Protein AF-0000000080482478 (afdb_homodimer)

Nearest PDB structures (foldseek):
  4jcv-assembly1_F  TM=6.005E-01  e=2.066E-01  Deinococcus radiodurans R1 = ATCC 13939 = DSM 20539
  4jcv-assembly1_E  TM=4.259E-01  e=1.835E-01  Deinococcus radiodurans R1 = ATCC 13939 = DSM 20539
  1u5k-assembly1_A  TM=3.974E-01  e=2.192E-01  Deinococcus radiodurans R1 = ATCC 13939 = DSM 20539
  8bpr-assembly1_G  TM=5.890E-01  e=3.738E-01  Thermus thermophilus HB8
  3m4q-assembly1_B  TM=5.381E-01  e=2.349E+00  Entamoeba histolytica

Radius of gyration: 17.3 Å; Cα contacts (8 Å, |Δi|>4): 388; chains: 2; bounding box: 39×69×37 Å

InterPro domains:
  IPR058273 Domain of unknown function DUF7967 [PF25921] (5-92)

Secondary structure (DSSP, 8-state):
------EEEEEEEEEEE-TTSEEEEEEE-TTSSEEEEEEEEHHHHHHTT---BSEEEEEGGGPEE---HHHHHHHHHHHHHHHHH--TT-B-/------EEEEEEEEEEE-TTSEEEEEEE-TTSSEEEEEEEEHHHHHHTT---BSEEEEEGGGPEE---HHHHHHHHHHHHHHHHH--TT-B-

Organism: Haloferax mediterranei (strain ATCC 33500 / DSM 1411 / JCM 8866 / NBRC 14739 / NCIMB 2177 / R-4) (NCBI:txid523841)

Solvent-accessible surface area (backbone atoms only — not comparable to full-atom values): 9684 Å² total; per-residue (Å²): 123,83,76,70,76,55,64,38,70,26,18,46,62,32,36,41,69,52,97,80,53,28,34,39,38,33,28,15,22,58,77,9,49,34,33,45,79,45,77,42,51,47,67,52,32,63,70,65,64,56,73,49,41,37,33,50,77,42,50,51,87,75,45,42,76,46,81,50,67,70,59,16,53,51,34,13,54,41,10,40,49,43,57,73,65,42,56,52,81,38,68,97,124,85,77,70,77,56,66,37,69,27,18,48,61,32,37,42,69,51,97,80,53,29,33,40,36,34,28,15,23,57,77,10,50,33,32,43,80,45,78,40,50,46,66,52,31,63,71,66,61,55,72,49,41,38,33,52,77,40,49,52,88,73,46,41,75,47,80,48,67,69,59,15,52,50,33,13,53,40,10,40,50,42,56,75,65,41,56,49,80,37,68,98

Structure (mmCIF, N/CA/C/O backbone):
data_AF-0000000080482478-model_v1
#
loop_
_entity.id
_entity.type
_entity.pdbx_description
1 polymer 'Uncharacterized protein'
#
loop_
_atom_site.group_PDB
_atom_site.id
_atom_site.type_symbol
_atom_site.label_atom_id
_atom_site.label_alt_id
_atom_site.label_comp_id
_atom_site.label_asym_id
_atom_site.label_entity_id
_atom_site.label_seq_id
_atom_site.pdbx_PDB_ins_code
_atom_site.Cartn_x
_atom_site.Cartn_y
_atom_site.Cartn_z
_atom_site.occupancy
_atom_site.B_iso_or_equiv
_atom_site.auth_seq_id
_atom_site.auth_comp_id
_atom_site.auth_asym_id
_atom_site.auth_atom_id
_atom_site.pdbx_PDB_model_num
ATOM 1 N N . MET A 1 1 ? -11.688 -37.719 -9.547 1 36.81 1 MET A N 1
ATOM 2 C CA . MET A 1 1 ? -10.547 -36.969 -9.047 1 36.81 1 MET A CA 1
ATOM 3 C C . MET A 1 1 ? -11 -35.688 -8.352 1 36.81 1 MET A C 1
ATOM 5 O O . MET A 1 1 ? -11.75 -34.906 -8.93 1 36.81 1 MET A O 1
ATOM 9 N N . SER A 1 2 ? -11.469 -35.688 -7.168 1 42.06 2 SER A N 1
ATOM 10 C CA . SER A 1 2 ? -11.984 -34.531 -6.43 1 42.06 2 SER A CA 1
ATOM 11 C C . SER A 1 2 ? -11.211 -33.25 -6.77 1 42.06 2 SER A C 1
ATOM 13 O O . SER A 1 2 ? -9.984 -33.219 -6.617 1 42.06 2 SER A O 1
ATOM 15 N N . ASP A 1 3 ? -11.375 -32.625 -7.88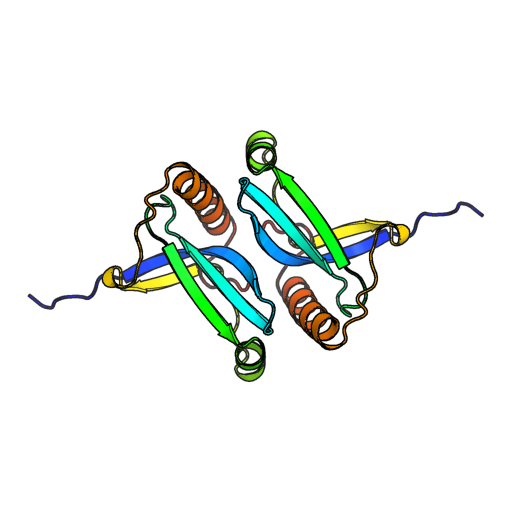7 1 44.75 3 ASP A N 1
ATOM 16 C CA . ASP A 1 3 ? -10.742 -31.438 -8.445 1 44.75 3 ASP A CA 1
ATOM 17 C C . ASP A 1 3 ? -10.383 -30.438 -7.348 1 44.75 3 ASP A C 1
ATOM 19 O O . ASP A 1 3 ? -11.242 -29.688 -6.891 1 44.75 3 ASP A O 1
ATOM 23 N N . THR A 1 4 ? -9.914 -30.828 -6.195 1 52.09 4 THR A N 1
ATOM 24 C CA . THR A 1 4 ? -9.516 -30.062 -5.023 1 52.09 4 THR A CA 1
ATOM 25 C C . THR A 1 4 ? -8.914 -28.719 -5.441 1 52.09 4 THR A C 1
ATOM 27 O O . THR A 1 4 ? -7.922 -28.672 -6.168 1 52.09 4 THR A O 1
ATOM 30 N N . ASP A 1 5 ? -9.695 -27.75 -5.84 1 65.44 5 ASP A N 1
ATOM 31 C CA . ASP A 1 5 ? -9.359 -26.438 -6.375 1 65.44 5 ASP A CA 1
ATOM 32 C C . ASP A 1 5 ? -8.195 -25.797 -5.609 1 65.44 5 ASP A C 1
ATOM 34 O O . ASP A 1 5 ? -8.336 -25.453 -4.438 1 65.44 5 ASP A O 1
ATOM 38 N N . ASP A 1 6 ? -6.945 -26.062 -5.91 1 89.62 6 ASP A N 1
ATOM 39 C CA . ASP A 1 6 ? -5.672 -25.641 -5.336 1 89.62 6 ASP A CA 1
ATOM 40 C C . ASP A 1 6 ? -5.633 -24.125 -5.152 1 89.62 6 ASP A C 1
ATOM 42 O O . ASP A 1 6 ? -5.984 -23.375 -6.066 1 89.62 6 ASP A O 1
ATOM 46 N N . THR A 1 7 ? -5.551 -23.781 -3.887 1 96.06 7 THR A N 1
ATOM 47 C CA . THR A 1 7 ? -5.453 -22.359 -3.59 1 96.06 7 THR A CA 1
ATOM 48 C C . THR A 1 7 ? -3.994 -21.922 -3.453 1 96.06 7 THR A C 1
ATOM 50 O O . THR A 1 7 ? -3.115 -22.766 -3.229 1 96.06 7 THR A O 1
ATOM 53 N N . THR A 1 8 ? -3.762 -20.703 -3.799 1 97.62 8 THR A N 1
ATOM 54 C CA . THR A 1 8 ? -2.443 -20.078 -3.701 1 97.62 8 THR A CA 1
ATOM 55 C C . THR A 1 8 ? -2.477 -18.875 -2.771 1 97.62 8 THR A C 1
ATOM 57 O O . THR A 1 8 ? -3.41 -18.078 -2.82 1 97.62 8 THR A O 1
ATOM 60 N N . GLN A 1 9 ? -1.5 -18.906 -1.901 1 98.19 9 GLN A N 1
ATOM 61 C CA . GLN A 1 9 ? -1.354 -17.734 -1.051 1 98.19 9 GLN A CA 1
ATOM 62 C C . GLN A 1 9 ? -0.665 -16.594 -1.798 1 98.19 9 GLN A C 1
ATOM 64 O O . GLN A 1 9 ? 0.346 -16.812 -2.471 1 98.19 9 GLN A O 1
ATOM 69 N N . LEU A 1 10 ? -1.258 -15.359 -1.67 1 98.62 10 LEU A N 1
ATOM 70 C CA . LEU A 1 10 ? -0.698 -14.156 -2.268 1 98.62 10 LEU A CA 1
ATOM 71 C C . LEU A 1 10 ? -0.51 -13.062 -1.219 1 98.62 10 LEU A C 1
ATOM 73 O O . LEU A 1 10 ? -1.232 -13.023 -0.22 1 98.62 10 LEU A O 1
ATOM 77 N N . TRP A 1 11 ? 0.416 -12.172 -1.459 1 98.31 11 TRP A N 1
ATOM 78 C CA . TRP A 1 11 ? 0.751 -11.102 -0.526 1 98.31 11 TRP A CA 1
ATOM 79 C C . TRP A 1 11 ? 0.535 -9.734 -1.165 1 98.31 11 TRP A C 1
ATOM 81 O O . TRP A 1 11 ? 0.779 -9.555 -2.361 1 98.31 11 TRP A O 1
ATOM 91 N N . LEU A 1 12 ? 0.105 -8.789 -0.34 1 96.81 12 LEU A N 1
ATOM 92 C CA . LEU A 1 12 ? -0.181 -7.441 -0.825 1 96.81 12 LEU A CA 1
ATOM 93 C C . LEU A 1 12 ? 1.095 -6.75 -1.294 1 96.81 12 LEU A C 1
ATOM 95 O O . LEU A 1 12 ? 2.066 -6.652 -0.541 1 96.81 12 LEU A O 1
ATOM 99 N N . VAL A 1 13 ? 1.024 -6.207 -2.572 1 95.38 13 VAL A N 1
ATOM 100 C CA . VAL A 1 13 ? 2.238 -5.586 -3.092 1 95.38 13 VAL A CA 1
ATOM 101 C C . VAL A 1 13 ? 1.948 -4.141 -3.492 1 95.38 13 VAL A C 1
ATOM 103 O O . VAL A 1 13 ? 2.867 -3.326 -3.604 1 95.38 13 VAL A O 1
ATOM 106 N N . GLU A 1 14 ? 0.685 -3.836 -3.748 1 95.25 14 GLU A N 1
ATOM 107 C CA . GLU A 1 14 ? 0.28 -2.477 -4.086 1 95.25 14 GLU A CA 1
ATOM 108 C C . GLU A 1 14 ? -1.092 -2.146 -3.506 1 95.25 14 GLU A C 1
ATOM 110 O O . GLU A 1 14 ? -1.965 -3.014 -3.432 1 95.25 14 GLU A O 1
ATOM 115 N N . ARG A 1 15 ? -1.248 -0.993 -3.023 1 93.25 15 ARG A N 1
ATOM 116 C CA . ARG A 1 15 ? -2.516 -0.417 -2.588 1 93.25 15 ARG A CA 1
ATOM 117 C C . ARG A 1 15 ? -2.654 1.024 -3.066 1 93.25 15 ARG A C 1
ATOM 119 O O . ARG A 1 15 ? -1.883 1.896 -2.662 1 93.25 15 ARG A O 1
ATOM 126 N N . SER A 1 16 ? -3.629 1.243 -3.949 1 91.62 16 SER A N 1
ATOM 127 C CA . SER A 1 16 ? -3.801 2.578 -4.516 1 91.62 16 SER A CA 1
ATOM 128 C C . SER A 1 16 ? -5.277 2.916 -4.703 1 91.62 16 SER A C 1
ATOM 130 O O . SER A 1 16 ? -6.148 2.094 -4.414 1 91.62 16 SER A O 1
ATOM 132 N N . TYR A 1 17 ? -5.551 4.195 -4.93 1 86.88 17 TYR A N 1
ATOM 133 C CA . TYR A 1 17 ? -6.895 4.688 -5.207 1 86.88 17 TYR A CA 1
ATOM 134 C C . TYR A 1 17 ? -6.973 5.316 -6.594 1 86.88 17 TYR A C 1
ATOM 136 O O . TYR A 1 17 ? -6.059 6.035 -7.008 1 86.88 17 TYR A O 1
ATOM 144 N N . ASP A 1 18 ? -8.016 4.852 -7.336 1 78.75 18 ASP A N 1
ATOM 145 C CA . ASP A 1 18 ? -8.18 5.449 -8.656 1 78.75 18 ASP A CA 1
ATOM 146 C C . ASP A 1 18 ? -9.023 6.719 -8.586 1 78.75 18 ASP A C 1
ATOM 148 O O . ASP A 1 18 ? -9.375 7.176 -7.496 1 78.75 18 ASP A O 1
ATOM 152 N N . ASP A 1 19 ? -9.312 7.316 -9.695 1 72.44 19 ASP A N 1
ATOM 153 C CA . ASP A 1 19 ? -10 8.594 -9.797 1 72.44 19 ASP A CA 1
ATOM 154 C C . ASP A 1 19 ? -11.445 8.477 -9.32 1 72.44 19 ASP A C 1
ATOM 156 O O . ASP A 1 19 ? -12.094 9.484 -9.008 1 72.44 19 ASP A O 1
ATOM 160 N N . ARG A 1 20 ? -12.055 7.293 -9.211 1 73.31 20 ARG A N 1
ATOM 161 C CA . ARG A 1 20 ? -13.445 7.086 -8.828 1 73.31 20 ARG A CA 1
ATOM 162 C C . ARG A 1 20 ? -13.555 6.57 -7.398 1 73.31 20 ARG A C 1
ATOM 164 O O . ARG A 1 20 ? -14.508 5.863 -7.059 1 73.31 20 ARG A O 1
ATOM 171 N N . ASP A 1 21 ? -12.594 6.75 -6.66 1 77.5 21 ASP A N 1
ATOM 172 C CA . ASP A 1 21 ? -12.57 6.363 -5.254 1 77.5 21 ASP A CA 1
ATOM 173 C C . ASP A 1 21 ? -12.633 4.844 -5.102 1 77.5 21 ASP A C 1
ATOM 175 O O . ASP A 1 21 ? -13.273 4.332 -4.184 1 77.5 21 ASP A O 1
ATOM 179 N N . LEU A 1 22 ? -12.117 4.258 -6.078 1 85.94 22 LEU A N 1
ATOM 180 C CA . LEU A 1 22 ? -11.984 2.807 -6.023 1 85.94 22 LEU A CA 1
ATOM 181 C C . LEU A 1 22 ? -10.602 2.406 -5.508 1 85.94 22 LEU A C 1
ATOM 183 O O . LEU A 1 22 ? -9.586 2.934 -5.965 1 85.94 22 LEU A O 1
ATOM 187 N N . ILE A 1 23 ? -10.656 1.525 -4.496 1 89 23 ILE A N 1
ATOM 188 C CA . ILE A 1 23 ? -9.398 0.99 -3.982 1 89 23 ILE A CA 1
ATOM 189 C C . ILE A 1 23 ? -8.914 -0.144 -4.883 1 89 23 ILE A C 1
ATOM 191 O O . ILE A 1 23 ? -9.672 -1.058 -5.207 1 89 23 ILE A O 1
ATOM 195 N N . VAL A 1 24 ? -7.742 -0.004 -5.371 1 93.25 24 VAL A N 1
ATOM 196 C CA . VAL A 1 24 ? -7.133 -1.062 -6.168 1 93.25 24 VAL A CA 1
ATOM 197 C C . VAL A 1 24 ? -6.059 -1.774 -5.348 1 93.25 24 VAL A C 1
ATOM 199 O O . VAL A 1 24 ? -5.105 -1.146 -4.883 1 93.25 24 VAL A O 1
ATOM 202 N N . LEU A 1 25 ? -6.223 -3.1 -5.078 1 95.75 25 LEU A N 1
ATOM 203 C CA . LEU A 1 25 ? -5.234 -3.939 -4.406 1 95.75 25 LEU A CA 1
ATOM 204 C C . LEU A 1 25 ? -4.598 -4.918 -5.387 1 95.75 25 LEU A C 1
ATOM 206 O O . LEU A 1 25 ? -5.297 -5.539 -6.195 1 95.75 25 LEU A O 1
ATOM 210 N N . ILE A 1 26 ? -3.275 -4.996 -5.34 1 97 26 ILE A N 1
ATOM 211 C CA . ILE A 1 26 ? -2.578 -6.02 -6.105 1 97 26 ILE A CA 1
ATOM 212 C C . ILE A 1 26 ? -1.845 -6.969 -5.156 1 97 26 ILE A C 1
ATOM 214 O O . ILE A 1 26 ? -1.108 -6.523 -4.273 1 97 26 ILE A O 1
ATOM 218 N N . TYR A 1 27 ? -2.143 -8.227 -5.324 1 98.38 27 TYR A N 1
ATOM 219 C CA . TYR A 1 27 ? -1.454 -9.297 -4.602 1 98.38 27 TYR A CA 1
ATOM 220 C C . TYR A 1 27 ? -0.576 -10.109 -5.543 1 98.38 27 TYR A C 1
ATOM 222 O O . TYR A 1 27 ? -0.875 -10.234 -6.734 1 98.38 27 TYR A O 1
ATOM 230 N N . ALA A 1 28 ? 0.486 -10.719 -4.953 1 98.56 28 ALA A N 1
ATOM 231 C CA . ALA A 1 28 ? 1.364 -11.547 -5.773 1 98.56 28 ALA A CA 1
ATOM 232 C C . ALA A 1 28 ? 1.93 -12.711 -4.969 1 98.56 28 ALA A C 1
ATOM 234 O O . ALA A 1 28 ? 1.955 -12.672 -3.736 1 98.56 28 ALA A O 1
ATOM 235 N N . THR A 1 29 ? 2.268 -13.75 -5.691 1 98.69 29 THR A N 1
ATOM 236 C CA . THR A 1 29 ? 3.02 -14.836 -5.066 1 98.69 29 THR A CA 1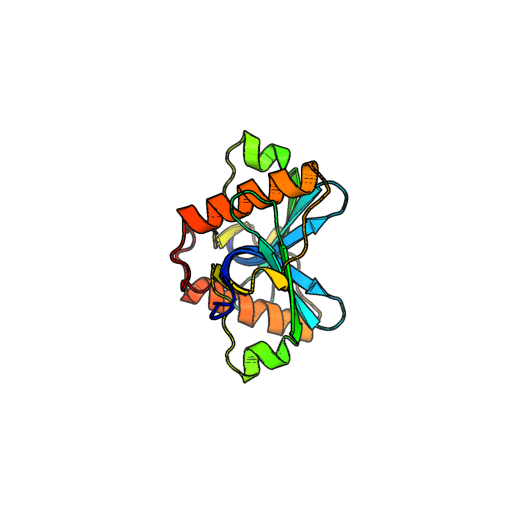
ATOM 237 C C . THR A 1 29 ? 4.441 -14.383 -4.742 1 98.69 29 THR A C 1
ATOM 239 O O . THR A 1 29 ? 4.945 -13.422 -5.328 1 98.69 29 THR A O 1
ATOM 242 N N . THR A 1 30 ? 5.152 -15.156 -3.893 1 98.31 30 THR A N 1
ATOM 243 C CA . THR A 1 30 ? 6.449 -14.711 -3.395 1 98.31 30 THR A CA 1
ATOM 244 C C . THR A 1 30 ? 7.523 -14.867 -4.465 1 98.31 30 THR A C 1
ATOM 246 O O . THR A 1 30 ? 8.602 -14.281 -4.363 1 98.31 30 THR A O 1
ATOM 249 N N . ASP A 1 31 ? 7.18 -15.648 -5.48 1 98.06 31 ASP A N 1
ATOM 250 C CA . ASP A 1 31 ? 8.125 -15.727 -6.59 1 98.06 31 ASP A CA 1
ATOM 251 C C . ASP A 1 31 ? 7.77 -14.734 -7.691 1 98.06 31 ASP A C 1
ATOM 253 O O . ASP A 1 31 ? 8.453 -14.664 -8.719 1 98.06 31 ASP A O 1
ATOM 257 N N . GLY A 1 32 ? 6.73 -14.023 -7.551 1 98.12 32 GLY A N 1
ATOM 258 C CA . GLY A 1 32 ? 6.316 -12.969 -8.461 1 98.12 32 GLY A CA 1
ATOM 259 C C . GLY A 1 32 ? 5.664 -13.492 -9.727 1 98.12 32 GLY A C 1
ATOM 260 O O . GLY A 1 32 ? 5.363 -12.719 -10.641 1 98.12 32 GLY A O 1
ATOM 261 N N . ALA A 1 33 ? 5.414 -14.734 -9.758 1 98.06 33 ALA A N 1
ATOM 262 C CA . ALA A 1 33 ? 4.996 -15.359 -11.008 1 98.06 33 ALA A CA 1
ATOM 263 C C . ALA A 1 33 ? 3.518 -15.109 -11.281 1 98.06 33 ALA A C 1
ATOM 265 O O . ALA A 1 33 ? 3.082 -15.125 -12.438 1 98.06 33 ALA A O 1
ATOM 266 N N . TYR A 1 34 ? 2.727 -14.945 -10.281 1 98.56 34 TYR A N 1
ATOM 267 C CA . TYR A 1 34 ? 1.287 -14.758 -10.438 1 98.56 34 TYR A CA 1
ATOM 268 C C . TYR A 1 34 ? 0.803 -13.555 -9.641 1 98.56 34 TYR A C 1
ATOM 270 O O . TYR A 1 34 ? 1.354 -13.242 -8.578 1 98.56 34 TYR A O 1
ATOM 278 N N . GLU A 1 35 ? -0.215 -12.891 -10.148 1 98.69 35 GLU A N 1
ATOM 279 C CA . GLU A 1 35 ? -0.809 -11.742 -9.469 1 98.69 35 GLU A CA 1
ATOM 280 C C . GLU A 1 35 ? -2.332 -11.828 -9.469 1 98.69 35 GLU A C 1
ATOM 282 O O . GLU A 1 35 ? -2.916 -12.602 -10.234 1 98.69 35 GLU A O 1
ATOM 287 N N . LEU A 1 36 ? -2.906 -11.156 -8.531 1 98.56 36 LEU A N 1
ATOM 288 C CA . LEU A 1 36 ? -4.344 -10.945 -8.438 1 98.56 36 LEU A CA 1
ATOM 289 C C . LEU A 1 36 ? -4.656 -9.469 -8.18 1 98.56 36 LEU A C 1
ATOM 291 O O . LEU A 1 36 ? -4.082 -8.859 -7.281 1 98.56 36 LEU A O 1
ATOM 295 N N . ARG A 1 37 ? -5.512 -8.969 -8.969 1 96.44 37 ARG A N 1
ATOM 296 C CA . ARG A 1 37 ? -5.977 -7.598 -8.805 1 96.44 37 ARG A CA 1
ATOM 297 C C . ARG A 1 37 ? -7.398 -7.562 -8.25 1 96.44 37 ARG A C 1
ATOM 299 O O . ARG A 1 37 ? -8.289 -8.234 -8.773 1 96.44 37 ARG A O 1
ATOM 306 N N . LYS A 1 38 ? -7.5 -6.828 -7.18 1 93.81 38 LYS A N 1
ATOM 307 C CA . LYS A 1 38 ? -8.82 -6.625 -6.582 1 93.81 38 LYS A CA 1
ATOM 308 C C . LYS A 1 38 ? -9.203 -5.148 -6.582 1 93.81 38 LYS A C 1
ATOM 310 O O . LYS A 1 38 ? -8.383 -4.289 -6.25 1 93.81 38 LYS A O 1
ATOM 315 N N . GLU A 1 39 ? -10.375 -4.895 -7.02 1 91.31 39 GLU A N 1
ATOM 316 C CA . GLU A 1 39 ? -10.938 -3.547 -6.996 1 91.31 39 GLU A CA 1
ATOM 317 C C . GLU A 1 39 ? -12.188 -3.48 -6.129 1 91.31 39 GLU A C 1
ATOM 319 O O . GLU A 1 39 ? -13.086 -4.312 -6.27 1 91.31 39 GLU A O 1
ATOM 324 N N . LEU A 1 40 ? -12.102 -2.504 -5.238 1 86.5 40 LEU A N 1
ATOM 325 C CA . LEU A 1 40 ? -13.234 -2.359 -4.328 1 86.5 40 LEU A CA 1
ATOM 326 C C . LEU A 1 40 ? -13.602 -0.89 -4.148 1 86.5 40 LEU A C 1
ATOM 328 O O . LEU A 1 40 ? -12.734 -0.018 -4.195 1 86.5 40 LEU A O 1
ATOM 332 N N . ALA A 1 41 ? -14.922 -0.676 -4.066 1 85.06 41 ALA A N 1
ATOM 333 C CA . ALA A 1 41 ? -15.344 0.683 -3.736 1 85.06 41 ALA A CA 1
ATOM 334 C C . ALA A 1 41 ? -14.992 1.031 -2.293 1 85.06 41 ALA A C 1
ATOM 336 O O . ALA A 1 41 ? -15.25 0.248 -1.377 1 85.06 41 ALA A O 1
ATOM 337 N N . ALA A 1 42 ? -14.266 2.164 -2.111 1 76.62 42 ALA A N 1
ATOM 338 C CA . ALA A 1 42 ? -13.852 2.6 -0.779 1 76.62 42 ALA A CA 1
ATOM 339 C C . ALA A 1 42 ? -15.031 2.586 0.19 1 76.62 42 ALA A C 1
ATOM 341 O O . ALA A 1 42 ? -14.883 2.191 1.349 1 76.62 42 ALA A O 1
ATOM 342 N N . ALA A 1 43 ? -16.125 2.955 -0.327 1 73.44 43 ALA A N 1
ATOM 343 C CA . ALA A 1 43 ? -17.344 2.984 0.478 1 73.44 43 ALA A CA 1
ATOM 344 C C . ALA A 1 43 ? -17.688 1.591 0.994 1 73.44 43 ALA A C 1
ATOM 346 O O . ALA A 1 43 ? -18.156 1.439 2.131 1 73.44 43 ALA A O 1
ATOM 347 N N . VAL A 1 44 ? -17.484 0.669 0.165 1 71.94 44 VAL A N 1
ATOM 348 C CA . VAL A 1 44 ? -17.766 -0.714 0.542 1 71.94 44 VAL A CA 1
ATOM 349 C C . VAL A 1 44 ? -16.828 -1.139 1.667 1 71.94 44 VAL A C 1
ATOM 351 O O . VAL A 1 44 ? -17.25 -1.781 2.631 1 71.94 44 VAL A O 1
ATOM 354 N N . MET A 1 45 ? -15.57 -0.802 1.518 1 70.06 45 MET A N 1
ATOM 355 C CA . MET A 1 45 ? -14.586 -1.155 2.543 1 70.06 45 MET A CA 1
ATOM 356 C C . MET A 1 45 ? -14.984 -0.571 3.895 1 70.06 45 MET A C 1
ATOM 358 O O . MET A 1 45 ? -14.898 -1.252 4.918 1 70.06 45 MET A O 1
ATOM 362 N N . HIS A 1 46 ? -15.422 0.631 3.889 1 67.31 46 HIS A N 1
ATOM 363 C CA . HIS A 1 46 ? -15.789 1.301 5.129 1 67.31 46 HIS A CA 1
ATOM 364 C C . HIS A 1 46 ? -17.062 0.702 5.723 1 67.31 46 HIS A C 1
ATOM 366 O O . HIS A 1 46 ? -17.141 0.488 6.934 1 67.31 46 HIS A O 1
ATOM 372 N N . GLN A 1 47 ? -17.922 0.482 4.812 1 67.69 47 GLN A N 1
ATOM 373 C CA . GLN A 1 47 ? -19.219 -0.006 5.273 1 67.69 47 GLN A CA 1
ATOM 374 C C . GLN A 1 47 ? -19.109 -1.412 5.855 1 67.69 47 GLN A C 1
ATOM 376 O O . GLN A 1 47 ? -19.719 -1.721 6.875 1 67.69 47 GLN A O 1
ATOM 381 N N . ARG A 1 48 ? -18.453 -2.115 5.16 1 65.25 48 ARG A N 1
ATOM 382 C CA . ARG A 1 48 ? -18.328 -3.506 5.586 1 65.25 48 ARG A CA 1
ATOM 383 C C . ARG A 1 48 ? -17.141 -3.693 6.52 1 65.25 48 ARG A C 1
ATOM 385 O O . ARG A 1 48 ? -16.891 -4.805 6.996 1 65.25 48 ARG A O 1
ATOM 392 N N . ARG A 1 49 ? -16.562 -2.658 6.871 1 66.19 49 ARG A N 1
ATOM 393 C CA . ARG A 1 49 ? -15.367 -2.695 7.719 1 66.19 49 ARG A CA 1
ATOM 394 C C . ARG A 1 49 ? -14.344 -3.689 7.184 1 66.19 49 ARG A C 1
ATOM 396 O O . ARG A 1 49 ? -13.773 -4.473 7.945 1 66.19 49 ARG A O 1
ATOM 403 N N . MET A 1 50 ? -14.422 -3.684 5.801 1 74.31 50 MET A N 1
ATOM 404 C CA . MET A 1 50 ? -13.461 -4.598 5.184 1 74.31 50 MET A CA 1
ATOM 405 C C . MET A 1 50 ? -12.031 -4.125 5.414 1 74.31 50 MET A C 1
ATOM 407 O O . MET A 1 50 ? -11.75 -2.928 5.336 1 74.31 50 MET A O 1
ATOM 411 N N . VAL A 1 51 ? -11.281 -5.039 5.949 1 79.44 51 VAL A N 1
ATOM 412 C CA . VAL A 1 51 ? -9.883 -4.754 6.266 1 79.44 51 VAL A CA 1
ATOM 413 C C . VAL A 1 51 ? -8.969 -5.465 5.27 1 79.44 51 VAL A C 1
ATOM 415 O O . VAL A 1 51 ? -9.258 -6.582 4.844 1 79.44 51 VAL A O 1
ATOM 418 N N . THR A 1 52 ? -8.078 -4.668 4.762 1 89.31 52 THR A N 1
ATOM 419 C CA . THR A 1 52 ? -7.055 -5.277 3.916 1 89.31 52 THR A CA 1
ATOM 420 C C . THR A 1 52 ? -6.035 -6.035 4.762 1 89.31 52 THR A C 1
ATOM 422 O O . THR A 1 52 ? -5.453 -5.473 5.691 1 89.31 52 THR A O 1
ATOM 425 N N . THR A 1 53 ? -5.855 -7.27 4.445 1 93 53 THR A N 1
ATOM 426 C CA . THR A 1 53 ? -4.855 -8.062 5.152 1 93 53 THR A CA 1
ATOM 427 C C . THR A 1 53 ? -3.592 -8.211 4.312 1 93 53 THR A C 1
ATOM 429 O O . THR A 1 53 ? -3.6 -7.934 3.111 1 93 53 THR A O 1
ATOM 432 N N . ALA A 1 54 ? -2.494 -8.672 5.004 1 95.38 54 ALA A N 1
ATOM 433 C CA . ALA A 1 54 ? -1.194 -8.828 4.355 1 95.38 54 ALA A CA 1
ATOM 434 C C . ALA A 1 54 ? -1.264 -9.852 3.227 1 95.38 54 ALA A C 1
ATOM 436 O O . ALA A 1 54 ? -0.623 -9.68 2.186 1 95.38 54 ALA A O 1
ATOM 437 N N . ALA A 1 55 ? -2.096 -10.875 3.43 1 97.81 55 ALA A N 1
ATOM 438 C CA . ALA A 1 55 ? -2.174 -11.93 2.426 1 97.81 55 ALA A CA 1
ATOM 439 C C . ALA A 1 55 ? -3.607 -12.422 2.26 1 97.81 55 ALA A C 1
ATOM 441 O O . ALA A 1 55 ? -4.465 -12.156 3.104 1 97.81 55 ALA A O 1
ATOM 442 N N . ILE A 1 56 ? -3.762 -12.984 1.101 1 97.56 56 ILE A N 1
ATOM 443 C CA . ILE A 1 56 ? -5.031 -13.648 0.82 1 97.56 56 ILE A CA 1
ATOM 444 C C . ILE A 1 56 ? -4.766 -15.016 0.184 1 97.56 56 ILE A C 1
ATOM 446 O O . ILE A 1 56 ? -3.641 -15.312 -0.219 1 97.56 56 ILE A O 1
ATOM 450 N N . GLU A 1 57 ? -5.832 -15.867 0.214 1 97.81 57 GLU A N 1
ATOM 451 C CA . GLU A 1 57 ? -5.836 -17.125 -0.526 1 97.81 57 GLU A CA 1
ATOM 452 C C . GLU A 1 57 ? -6.859 -17.094 -1.658 1 97.81 57 GLU A C 1
ATOM 454 O O . GLU A 1 57 ? -8 -16.672 -1.461 1 97.81 57 GLU A O 1
ATOM 459 N N . GLU A 1 58 ? -6.418 -17.5 -2.848 1 97.69 58 GLU A N 1
ATOM 460 C CA . GLU A 1 58 ? -7.254 -17.5 -4.047 1 97.69 58 GLU A CA 1
ATOM 461 C C . GLU A 1 58 ? -7.008 -18.75 -4.891 1 97.69 58 GLU A C 1
ATOM 463 O O . GLU A 1 58 ? -5.875 -19.219 -4.992 1 97.69 58 GLU A O 1
ATOM 468 N N . PRO A 1 59 ? -8.094 -19.328 -5.43 1 97.19 59 PRO A N 1
ATOM 469 C CA . PRO A 1 59 ? -7.852 -20.406 -6.387 1 97.19 59 PRO A CA 1
ATOM 470 C C . PRO A 1 59 ? -6.824 -20.031 -7.449 1 97.19 59 PRO A C 1
ATOM 472 O O . PRO A 1 59 ? -6.91 -18.953 -8.047 1 97.19 59 PRO A O 1
ATOM 475 N N . THR A 1 60 ? -5.898 -20.922 -7.695 1 96 60 THR A N 1
ATOM 476 C CA . THR A 1 60 ? -4.805 -20.672 -8.625 1 96 60 THR A CA 1
ATOM 477 C C . THR A 1 60 ? -5.344 -20.328 -10.016 1 96 60 THR A C 1
ATOM 479 O O . THR A 1 60 ? -4.746 -19.531 -10.734 1 96 60 THR A O 1
ATOM 482 N N . ALA A 1 61 ? -6.441 -20.891 -10.336 1 95.75 61 ALA A N 1
ATOM 483 C CA . ALA A 1 61 ? -7.047 -20.703 -11.648 1 95.75 61 ALA A CA 1
ATOM 484 C C . ALA A 1 61 ? -7.469 -19.25 -11.859 1 95.75 61 ALA A C 1
ATOM 486 O O . ALA A 1 61 ? -7.695 -18.828 -13 1 95.75 61 ALA A O 1
ATOM 487 N N . ASN A 1 62 ? -7.656 -18.5 -10.781 1 97.31 62 ASN A N 1
ATOM 488 C CA . ASN A 1 62 ? -8.109 -17.109 -10.852 1 97.31 62 ASN A CA 1
ATOM 489 C C . ASN A 1 62 ? -6.938 -16.156 -11.023 1 97.31 62 ASN A C 1
ATOM 491 O O . ASN A 1 62 ? -7.137 -14.953 -11.219 1 97.31 62 ASN A O 1
ATOM 495 N N . LEU A 1 63 ? -5.711 -16.625 -10.977 1 98.19 63 LEU A N 1
ATOM 496 C CA . LEU A 1 63 ? -4.535 -15.773 -10.953 1 98.19 63 LEU A CA 1
ATOM 497 C C . LEU A 1 63 ? -4.047 -15.484 -12.367 1 98.19 63 LEU A C 1
ATOM 499 O O . LEU A 1 63 ? -4.301 -16.266 -13.289 1 98.19 63 LEU A O 1
ATOM 503 N N . GLU A 1 64 ? -3.494 -14.391 -12.547 1 98.31 64 GLU A N 1
ATOM 504 C CA . GLU A 1 64 ? -2.9 -13.992 -13.82 1 98.31 64 GLU A CA 1
ATOM 505 C C . GLU A 1 64 ? -1.381 -14.117 -13.789 1 98.31 64 GLU A C 1
ATOM 507 O O . GLU A 1 64 ? -0.734 -13.656 -12.844 1 98.31 64 GLU A O 1
ATOM 512 N N . PRO A 1 65 ? -0.807 -14.766 -14.789 1 98.19 65 PRO A N 1
ATOM 513 C CA . PRO A 1 65 ? 0.656 -14.828 -14.836 1 98.19 65 PRO A CA 1
ATOM 514 C C . PRO A 1 65 ? 1.298 -13.461 -15.078 1 98.19 65 PRO A C 1
ATOM 516 O O . PRO A 1 65 ? 0.75 -12.641 -15.812 1 98.19 65 PRO A O 1
ATOM 519 N N . VAL A 1 66 ? 2.42 -13.266 -14.438 1 97.44 66 VAL A N 1
ATOM 520 C CA . VAL A 1 66 ? 3.229 -12.078 -14.68 1 97.44 66 VAL A CA 1
ATOM 521 C C . VAL A 1 66 ? 4.301 -12.383 -15.719 1 97.44 66 VAL A C 1
ATOM 523 O O . VAL A 1 66 ? 5.258 -13.109 -15.438 1 97.44 66 VAL A O 1
ATOM 526 N N . THR A 1 67 ? 4.133 -11.742 -16.812 1 96.44 67 THR A N 1
ATOM 527 C CA . THR A 1 67 ? 4.98 -12.133 -17.938 1 96.44 67 THR A CA 1
ATOM 528 C C . THR A 1 67 ? 6.105 -11.125 -18.141 1 96.44 67 THR A C 1
ATOM 530 O O . THR A 1 67 ? 7.086 -11.406 -18.828 1 96.44 67 THR A O 1
ATOM 533 N N . ASP A 1 68 ? 5.957 -9.969 -17.594 1 94.19 68 ASP A N 1
ATOM 534 C CA . ASP A 1 68 ? 7.039 -8.992 -17.625 1 94.19 68 ASP A CA 1
ATOM 535 C C . ASP A 1 68 ? 8.086 -9.281 -16.562 1 94.19 68 ASP A C 1
ATOM 537 O O . ASP A 1 68 ? 7.777 -9.266 -15.359 1 94.19 68 ASP A O 1
ATOM 541 N N . ASP A 1 69 ? 9.336 -9.492 -16.969 1 92.62 69 ASP A N 1
ATOM 542 C CA . ASP A 1 69 ? 10.391 -9.922 -16.062 1 92.62 69 ASP A CA 1
ATOM 543 C C . ASP A 1 69 ? 10.648 -8.875 -14.977 1 92.62 69 ASP A C 1
ATOM 545 O O . ASP A 1 69 ? 10.875 -9.219 -13.812 1 92.62 69 ASP A O 1
ATOM 549 N N . ASP A 1 70 ? 10.633 -7.641 -15.391 1 89 70 ASP A N 1
ATOM 550 C CA . ASP A 1 70 ? 10.891 -6.582 -14.414 1 89 70 ASP A CA 1
ATOM 551 C C . ASP A 1 70 ? 9.781 -6.52 -13.367 1 89 70 ASP A C 1
ATOM 553 O O . ASP A 1 70 ? 10.055 -6.348 -12.18 1 89 70 ASP A O 1
ATOM 557 N N . LEU A 1 71 ? 8.547 -6.66 -13.844 1 92.25 71 LEU A N 1
ATOM 558 C CA . LEU A 1 71 ? 7.41 -6.66 -12.938 1 92.25 71 LEU A CA 1
ATOM 559 C C . LEU A 1 71 ? 7.445 -7.871 -12.016 1 92.25 71 LEU A C 1
ATOM 561 O O . LEU A 1 71 ? 7.168 -7.758 -10.82 1 92.25 71 LEU A O 1
ATOM 565 N N . ARG A 1 72 ? 7.871 -8.953 -12.523 1 95.06 72 ARG A N 1
ATOM 566 C CA . ARG A 1 72 ? 7.973 -10.18 -11.734 1 95.06 72 ARG A CA 1
ATOM 567 C C . ARG A 1 72 ? 8.984 -10.023 -10.602 1 95.06 72 ARG A C 1
ATOM 569 O O . ARG A 1 72 ? 8.711 -10.414 -9.469 1 95.06 72 ARG A O 1
ATOM 576 N N . GLU A 1 73 ? 10.055 -9.492 -10.914 1 92.62 73 GLU A N 1
ATOM 577 C CA . GLU A 1 73 ? 11.094 -9.281 -9.906 1 92.62 73 GLU A CA 1
ATOM 578 C C . GLU A 1 73 ? 10.617 -8.336 -8.805 1 92.62 73 GLU A C 1
ATOM 580 O O . GLU A 1 73 ? 10.852 -8.586 -7.625 1 92.62 73 GLU A O 1
ATOM 585 N N . ARG A 1 74 ? 9.969 -7.324 -9.242 1 90.38 74 ARG A N 1
ATOM 586 C CA . ARG A 1 74 ? 9.453 -6.363 -8.273 1 90.38 74 ARG A CA 1
ATOM 587 C C . ARG A 1 74 ? 8.414 -7.004 -7.363 1 90.38 74 ARG A C 1
ATOM 589 O O . ARG A 1 74 ? 8.469 -6.844 -6.145 1 90.38 74 ARG A O 1
ATOM 596 N N . TYR A 1 75 ? 7.5 -7.727 -7.977 1 94.75 75 TYR A N 1
ATOM 597 C CA . TYR A 1 75 ? 6.473 -8.406 -7.195 1 94.75 75 TYR A CA 1
ATOM 598 C C . TYR A 1 75 ? 7.094 -9.406 -6.23 1 94.75 75 TYR A C 1
ATOM 600 O O . TYR A 1 75 ? 6.684 -9.5 -5.07 1 94.75 75 TYR A O 1
ATOM 608 N N . ALA A 1 76 ? 8.031 -10.094 -6.719 1 96.12 76 ALA A N 1
ATOM 609 C CA . ALA A 1 76 ? 8.695 -11.078 -5.867 1 96.12 76 ALA A CA 1
ATOM 610 C C . ALA A 1 76 ? 9.305 -10.414 -4.633 1 96.12 76 ALA A C 1
ATOM 612 O O . ALA A 1 76 ? 9.117 -10.883 -3.51 1 96.12 76 ALA A O 1
ATOM 613 N N . ALA A 1 77 ? 9.977 -9.344 -4.863 1 90.94 77 ALA A N 1
ATOM 614 C CA . ALA A 1 77 ? 10.648 -8.641 -3.77 1 90.94 77 ALA A CA 1
ATOM 615 C C . ALA A 1 77 ? 9.633 -8.125 -2.748 1 90.94 77 ALA A C 1
ATOM 617 O O . ALA A 1 77 ? 9.797 -8.336 -1.544 1 90.94 77 ALA A O 1
ATOM 618 N N . GLU A 1 78 ? 8.578 -7.461 -3.268 1 93.12 78 GLU A N 1
ATOM 619 C CA . GLU A 1 78 ? 7.59 -6.848 -2.389 1 93.12 78 GLU A CA 1
ATOM 620 C C . GLU A 1 78 ? 6.77 -7.906 -1.653 1 93.12 78 GLU A C 1
ATOM 622 O O . GLU A 1 78 ? 6.488 -7.762 -0.462 1 93.12 78 GLU A O 1
ATOM 627 N N . ALA A 1 79 ? 6.477 -8.977 -2.293 1 96.69 79 ALA A N 1
ATOM 628 C CA . ALA A 1 79 ? 5.719 -10.055 -1.663 1 96.69 79 ALA A CA 1
ATOM 629 C C . ALA A 1 79 ? 6.547 -10.742 -0.581 1 96.69 79 ALA A C 1
ATOM 631 O O . ALA A 1 79 ? 6.031 -11.055 0.495 1 96.69 79 ALA A O 1
ATOM 632 N N . THR A 1 80 ? 7.75 -10.961 -0.882 1 95.56 80 THR A N 1
ATOM 633 C CA . THR A 1 80 ? 8.641 -11.594 0.08 1 95.56 80 THR A CA 1
ATOM 634 C C . THR A 1 80 ? 8.805 -10.727 1.322 1 95.56 80 THR A C 1
ATOM 636 O O . THR A 1 80 ? 8.742 -11.219 2.449 1 95.56 80 THR A O 1
ATOM 639 N N . LYS A 1 81 ? 8.969 -9.477 1.075 1 90.31 81 LYS A N 1
ATOM 640 C CA . LYS A 1 81 ? 9.086 -8.555 2.199 1 90.31 81 LYS A CA 1
ATOM 641 C C . LYS A 1 81 ? 7.828 -8.586 3.066 1 90.31 81 LYS A C 1
ATOM 643 O O . LYS A 1 81 ? 7.918 -8.617 4.297 1 90.31 81 LYS A O 1
ATOM 648 N N . MET A 1 82 ? 6.695 -8.492 2.438 1 94 82 MET A N 1
ATOM 649 C CA . MET A 1 82 ? 5.418 -8.555 3.141 1 94 82 MET A CA 1
ATOM 650 C C . MET A 1 82 ? 5.309 -9.836 3.959 1 94 82 MET A C 1
ATOM 652 O O . MET A 1 82 ? 4.93 -9.805 5.129 1 94 82 MET A O 1
ATOM 656 N N . ALA A 1 83 ? 5.738 -10.914 3.385 1 96.12 83 ALA A N 1
ATOM 657 C CA . ALA A 1 83 ? 5.668 -12.219 4.035 1 96.12 83 ALA A CA 1
ATOM 658 C C . ALA A 1 83 ? 6.648 -12.305 5.199 1 96.12 83 ALA A C 1
ATOM 660 O O . ALA A 1 83 ? 6.367 -12.953 6.211 1 96.12 83 ALA A O 1
ATOM 661 N N . ASP A 1 84 ? 7.715 -11.672 5.051 1 92.75 84 ASP A N 1
ATOM 662 C CA . ASP A 1 84 ? 8.758 -11.711 6.074 1 92.75 84 ASP A CA 1
ATOM 663 C C . ASP A 1 84 ? 8.359 -10.891 7.301 1 92.75 84 ASP A C 1
ATOM 665 O O . ASP A 1 84 ? 8.758 -11.203 8.422 1 92.75 84 ASP A O 1
ATOM 669 N N . SER A 1 85 ? 7.52 -9.938 7.016 1 88.81 85 SER A N 1
ATOM 670 C CA . SER A 1 85 ? 7.297 -8.961 8.078 1 88.81 85 SER A CA 1
ATOM 671 C C . SER A 1 85 ? 5.898 -9.094 8.672 1 88.81 85 SER A C 1
ATOM 673 O O . SER A 1 85 ? 5.574 -8.445 9.664 1 88.81 85 SER A O 1
ATOM 675 N N . HIS A 1 86 ? 5.07 -9.914 8.109 1 92.69 86 HIS A N 1
ATOM 676 C CA . HIS A 1 86 ? 3.68 -9.961 8.547 1 92.69 86 HIS A CA 1
ATOM 677 C C . HIS A 1 86 ? 3.172 -11.398 8.609 1 92.69 86 HIS A C 1
ATOM 679 O O . HIS A 1 86 ? 3.576 -12.242 7.809 1 92.69 86 HIS A O 1
ATOM 685 N N . ASP A 1 87 ? 2.301 -11.602 9.594 1 94.69 87 ASP A N 1
ATOM 686 C CA . ASP A 1 87 ? 1.418 -12.758 9.453 1 94.69 87 ASP A CA 1
ATOM 687 C C . ASP A 1 87 ? 0.385 -12.531 8.352 1 94.69 87 ASP A C 1
ATOM 689 O O . ASP A 1 87 ? -0.022 -11.398 8.094 1 94.69 87 ASP A O 1
ATOM 693 N N . PRO A 1 88 ? -0.133 -13.547 7.703 1 96.44 88 PRO A N 1
ATOM 694 C CA . PRO A 1 88 ? -1.08 -13.398 6.594 1 96.44 88 PRO A CA 1
ATOM 695 C C . PRO A 1 88 ? -2.334 -12.625 6.992 1 96.44 88 PRO A C 1
ATOM 697 O O . PRO A 1 88 ? -2.91 -11.914 6.164 1 96.44 88 PRO A O 1
ATOM 700 N N . ASP A 1 89 ? -2.762 -12.75 8.281 1 93.88 89 ASP A N 1
ATOM 701 C CA . ASP A 1 89 ? -4.027 -12.148 8.695 1 93.88 89 ASP A CA 1
ATOM 702 C C . ASP A 1 89 ? -3.805 -10.766 9.305 1 93.88 89 ASP A C 1
ATOM 704 O O . ASP A 1 89 ? -4.758 -10.117 9.742 1 93.88 89 ASP A O 1
ATOM 708 N N . ASP A 1 90 ? -2.551 -10.328 9.289 1 91.25 90 ASP A N 1
ATOM 709 C CA . ASP A 1 90 ? -2.287 -8.984 9.789 1 91.25 90 ASP A CA 1
ATOM 710 C C . ASP A 1 90 ? -3.012 -7.934 8.953 1 91.25 90 ASP A C 1
ATOM 712 O O . ASP A 1 90 ? -3.027 -8.016 7.723 1 91.25 90 ASP A O 1
ATOM 716 N N . GLU A 1 91 ? -3.633 -6.965 9.656 1 87.5 91 GLU A N 1
ATOM 717 C CA . GLU A 1 91 ? -4.23 -5.828 8.961 1 87.5 91 GLU A CA 1
ATOM 718 C C . GLU A 1 91 ? -3.16 -4.848 8.484 1 87.5 91 GLU A C 1
ATOM 720 O O . GLU A 1 91 ? -2.232 -4.523 9.234 1 87.5 91 GLU A O 1
ATOM 725 N N . VAL A 1 92 ? -3.328 -4.453 7.16 1 86 92 VAL A N 1
ATOM 726 C CA . VAL A 1 92 ? -2.359 -3.525 6.586 1 86 92 VAL A CA 1
ATOM 727 C C . VAL A 1 92 ? -3.086 -2.441 5.797 1 86 92 VAL A C 1
ATOM 729 O O . VAL A 1 92 ? -4.191 -2.664 5.297 1 86 92 VAL A O 1
ATOM 732 N N . MET B 1 1 ? 13.617 33.312 18.797 1 36.62 1 MET B N 1
ATOM 733 C CA . MET B 1 1 ? 12.586 32.281 18.859 1 36.62 1 MET B CA 1
ATOM 734 C C . MET B 1 1 ? 13.055 31.016 18.156 1 36.62 1 MET B C 1
ATOM 736 O O . MET B 1 1 ? 13.461 31.047 16.984 1 36.62 1 MET B O 1
ATOM 740 N N . SER B 1 2 ? 13.867 30.172 18.688 1 42.34 2 SER B N 1
ATOM 741 C CA . SER B 1 2 ? 14.43 28.969 18.094 1 42.34 2 SER B CA 1
ATOM 742 C C . SER B 1 2 ? 13.414 28.281 17.172 1 42.34 2 SER B C 1
ATOM 744 O O . SER B 1 2 ? 12.312 27.938 17.609 1 42.34 2 SER B O 1
ATOM 746 N N . ASP B 1 3 ? 13.141 28.75 16 1 44.69 3 ASP B N 1
ATOM 747 C CA . ASP B 1 3 ? 12.195 28.312 14.977 1 44.69 3 ASP B CA 1
ATOM 748 C C . ASP B 1 3 ? 12.062 26.781 14.977 1 44.69 3 ASP B C 1
ATOM 750 O O . ASP B 1 3 ? 12.898 26.094 14.398 1 44.69 3 ASP B O 1
ATOM 754 N N . THR B 1 4 ? 12.031 26.094 16.094 1 52.09 4 THR B N 1
ATOM 755 C CA . THR B 1 4 ? 11.922 24.656 16.359 1 52.09 4 THR B CA 1
ATOM 756 C C . THR B 1 4 ? 11.055 23.984 15.297 1 52.09 4 THR B C 1
ATOM 758 O O . THR B 1 4 ? 9.891 24.344 15.117 1 52.09 4 THR B O 1
ATOM 761 N N . ASP B 1 5 ? 11.523 23.734 14.078 1 65 5 ASP B N 1
ATOM 762 C CA . ASP B 1 5 ? 10.883 23.219 12.875 1 65 5 ASP B CA 1
ATOM 763 C C . ASP B 1 5 ? 9.945 22.047 13.219 1 65 5 ASP B C 1
ATOM 765 O O . ASP B 1 5 ? 10.406 20.969 13.57 1 65 5 ASP B O 1
ATOM 769 N N . ASP B 1 6 ? 8.703 22.266 13.633 1 89.62 6 ASP B N 1
ATOM 770 C CA . ASP B 1 6 ? 7.641 21.359 14.055 1 89.62 6 ASP B CA 1
ATOM 771 C C . ASP B 1 6 ? 7.438 20.234 13.047 1 89.62 6 ASP B C 1
ATOM 773 O O . ASP B 1 6 ? 7.371 20.484 11.836 1 89.62 6 ASP B O 1
ATOM 777 N N . THR B 1 7 ? 7.703 19.047 13.531 1 96 7 THR B N 1
ATOM 778 C CA . THR B 1 7 ? 7.496 17.891 12.68 1 96 7 THR B CA 1
ATOM 779 C C . THR B 1 7 ? 6.109 17.297 12.906 1 96 7 THR B C 1
ATOM 781 O O . THR B 1 7 ? 5.488 17.531 13.945 1 96 7 THR B O 1
ATOM 784 N N . THR B 1 8 ? 5.605 16.734 11.859 1 97.56 8 THR B N 1
ATOM 785 C CA . THR B 1 8 ? 4.312 16.062 11.875 1 97.56 8 THR B CA 1
ATOM 786 C C . THR B 1 8 ? 4.461 14.578 11.516 1 97.56 8 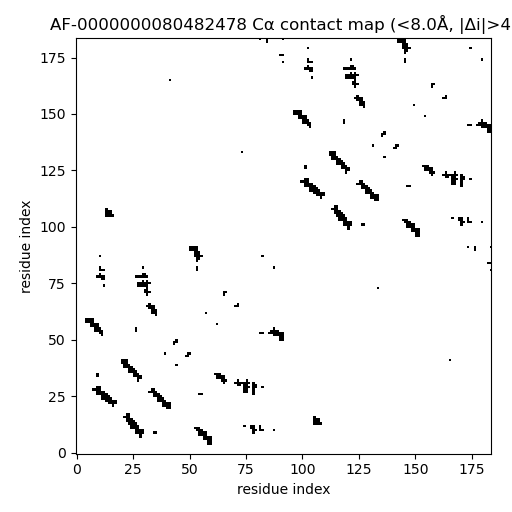THR B C 1
ATOM 788 O O . THR B 1 8 ? 5.199 14.242 10.586 1 97.56 8 THR B O 1
ATOM 791 N N . GLN B 1 9 ? 3.828 13.812 12.359 1 98.19 9 GLN B N 1
ATOM 792 C CA . GLN B 1 9 ? 3.789 12.391 12.023 1 98.19 9 GLN B CA 1
ATOM 793 C C . GLN B 1 9 ? 2.734 12.102 10.961 1 98.19 9 GLN B C 1
ATOM 795 O O . GLN B 1 9 ? 1.605 12.594 11.055 1 98.19 9 GLN B O 1
ATOM 800 N N . LEU B 1 10 ? 3.143 11.297 9.93 1 98.62 10 LEU B N 1
ATOM 801 C CA . LEU B 1 10 ? 2.246 10.875 8.859 1 98.62 10 LEU B CA 1
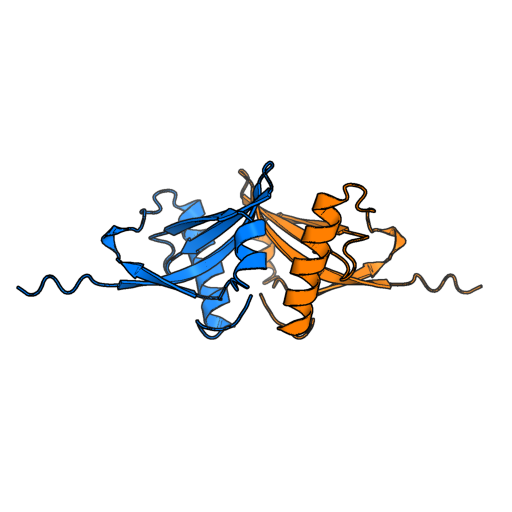ATOM 802 C C . LEU B 1 10 ? 2.244 9.359 8.719 1 98.62 10 LEU B C 1
ATOM 804 O O . LEU B 1 10 ? 3.238 8.695 9.039 1 98.62 10 LEU B O 1
ATOM 808 N N . TRP B 1 11 ? 1.167 8.82 8.219 1 98.31 11 TRP B N 1
ATOM 809 C CA . TRP B 1 11 ? 0.993 7.379 8.078 1 98.31 11 TRP B CA 1
ATOM 810 C C . TRP B 1 11 ? 0.787 6.996 6.613 1 98.31 11 TRP B C 1
ATOM 812 O O . TRP B 1 11 ? 0.149 7.734 5.859 1 98.31 11 TRP B O 1
ATOM 822 N N . LEU B 1 12 ? 1.316 5.828 6.25 1 96.81 12 LEU B N 1
ATOM 823 C CA . LEU B 1 12 ? 1.229 5.352 4.875 1 96.81 12 LEU B CA 1
ATOM 824 C C . LEU B 1 12 ? -0.219 5.062 4.492 1 96.81 12 LEU B C 1
ATOM 826 O O . LEU B 1 12 ? -0.902 4.293 5.172 1 96.81 12 LEU B O 1
ATOM 830 N N . VAL B 1 13 ? -0.651 5.664 3.318 1 95.38 13 VAL B N 1
ATOM 831 C CA . VAL B 1 13 ? -2.045 5.465 2.938 1 95.38 13 VAL B CA 1
ATOM 832 C C . VAL B 1 13 ? -2.117 4.867 1.534 1 95.38 13 VAL B C 1
ATOM 834 O O . VAL B 1 13 ? -3.137 4.285 1.151 1 95.38 13 VAL B O 1
ATOM 837 N N . GLU B 1 14 ? -1.065 5.047 0.759 1 95.25 14 GLU B N 1
ATOM 838 C CA . GLU B 1 14 ? -0.999 4.477 -0.582 1 95.25 14 GLU B CA 1
ATOM 839 C C . GLU B 1 14 ? 0.422 4.035 -0.925 1 95.25 14 GLU B C 1
ATOM 841 O O . GLU B 1 14 ? 1.392 4.684 -0.522 1 95.25 14 GLU B O 1
ATOM 846 N N . ARG B 1 15 ? 0.559 2.953 -1.543 1 93.12 15 ARG B N 1
ATOM 847 C CA . ARG B 1 15 ? 1.799 2.447 -2.121 1 93.12 15 ARG B CA 1
ATOM 848 C C . ARG B 1 15 ? 1.562 1.884 -3.518 1 93.12 15 ARG B C 1
ATOM 850 O O . ARG B 1 15 ? 0.843 0.896 -3.682 1 93.12 15 ARG B O 1
ATOM 857 N N . SER B 1 16 ? 2.148 2.543 -4.52 1 91.62 16 SER B N 1
ATOM 858 C CA . SER B 1 16 ? 1.933 2.117 -5.898 1 91.62 16 SER B CA 1
ATOM 859 C C . SER B 1 16 ? 3.207 2.252 -6.723 1 91.62 16 SER B C 1
ATOM 861 O O . SER B 1 16 ? 4.238 2.701 -6.215 1 91.62 16 SER B O 1
ATOM 863 N N . TYR B 1 17 ? 3.209 1.636 -7.895 1 86.75 17 TYR B N 1
ATOM 864 C CA . TYR B 1 17 ? 4.312 1.717 -8.844 1 86.75 17 TYR B CA 1
ATOM 865 C C . TYR B 1 17 ? 3.857 2.328 -10.164 1 86.75 17 TYR B C 1
ATOM 867 O O . TYR B 1 17 ? 2.768 2.02 -10.656 1 86.75 17 TYR B O 1
ATOM 875 N N . ASP B 1 18 ? 4.664 3.334 -10.586 1 78.88 18 ASP B N 1
ATOM 876 C CA . ASP B 1 18 ? 4.32 3.93 -11.875 1 78.88 18 ASP B CA 1
ATOM 877 C C . ASP B 1 18 ? 4.945 3.145 -13.023 1 78.88 18 ASP B C 1
ATOM 879 O O . ASP B 1 18 ? 5.551 2.094 -12.812 1 78.88 18 ASP B O 1
ATOM 883 N N . ASP B 1 19 ? 4.781 3.6 -14.227 1 71.94 19 ASP B N 1
ATOM 884 C CA . ASP B 1 19 ? 5.219 2.91 -15.438 1 71.94 19 ASP B CA 1
ATOM 885 C C . ASP B 1 19 ? 6.742 2.852 -15.516 1 71.94 19 ASP B C 1
ATOM 887 O O . ASP B 1 19 ? 7.297 2.041 -16.25 1 71.94 19 ASP B O 1
ATOM 891 N N . ARG B 1 20 ? 7.523 3.641 -14.789 1 73 20 ARG B N 1
ATOM 892 C CA . ARG B 1 20 ? 8.984 3.699 -14.852 1 73 20 ARG B CA 1
ATOM 893 C C . ARG B 1 20 ? 9.609 3.031 -13.633 1 73 20 ARG B C 1
ATOM 895 O O . ARG B 1 20 ? 10.703 3.4 -13.211 1 73 20 ARG B O 1
ATOM 902 N N . ASP B 1 21 ? 8.922 2.229 -13.016 1 77.5 21 ASP B N 1
ATOM 903 C CA . ASP B 1 21 ? 9.398 1.466 -11.867 1 77.5 21 ASP B CA 1
ATOM 904 C C . ASP B 1 21 ? 9.711 2.385 -10.688 1 77.5 21 ASP B C 1
ATOM 906 O O . ASP B 1 21 ? 10.68 2.166 -9.953 1 77.5 21 ASP B O 1
ATOM 910 N N . LEU B 1 22 ? 9 3.416 -10.703 1 86 22 LEU B N 1
ATOM 911 C CA . LEU B 1 22 ? 9.086 4.336 -9.578 1 86 22 LEU B CA 1
ATOM 912 C C . LEU B 1 22 ? 8.016 4.016 -8.531 1 86 22 LEU B C 1
ATOM 914 O O . LEU B 1 22 ? 6.844 3.857 -8.875 1 86 22 LEU B O 1
ATOM 918 N N . ILE B 1 23 ? 8.516 3.854 -7.285 1 89.12 23 ILE B N 1
ATOM 919 C CA . ILE B 1 23 ? 7.586 3.633 -6.184 1 89.12 23 ILE B CA 1
ATOM 920 C C . ILE B 1 23 ? 7.012 4.969 -5.719 1 89.12 23 ILE B C 1
ATOM 922 O O . ILE B 1 23 ? 7.754 5.922 -5.473 1 89.12 23 ILE B O 1
ATOM 926 N N . VAL B 1 24 ? 5.742 5.059 -5.73 1 93.25 24 VAL B N 1
ATOM 927 C CA . VAL B 1 24 ? 5.07 6.246 -5.215 1 93.25 24 VAL B CA 1
ATOM 928 C C . VAL B 1 24 ? 4.434 5.934 -3.863 1 93.25 24 VAL B C 1
ATOM 930 O O . VAL B 1 24 ? 3.6 5.035 -3.754 1 93.25 24 VAL B O 1
ATOM 933 N N . LEU B 1 25 ? 4.871 6.617 -2.773 1 95.75 25 LEU B N 1
ATOM 934 C CA . LEU B 1 25 ? 4.289 6.512 -1.439 1 95.75 25 LEU B CA 1
ATOM 935 C C . LEU B 1 25 ? 3.525 7.781 -1.078 1 95.75 25 LEU B C 1
ATOM 937 O O . LEU B 1 25 ? 4.012 8.891 -1.305 1 95.75 25 LEU B O 1
ATOM 941 N N . ILE B 1 26 ? 2.312 7.582 -0.574 1 96.94 26 ILE B N 1
ATOM 942 C CA . ILE B 1 26 ? 1.562 8.719 -0.042 1 96.94 26 ILE B CA 1
ATOM 943 C C . ILE B 1 26 ? 1.319 8.516 1.453 1 96.94 26 ILE B C 1
ATOM 945 O O . ILE B 1 26 ? 0.848 7.461 1.877 1 96.94 26 ILE B O 1
ATOM 949 N N . TYR B 1 27 ? 1.725 9.508 2.193 1 98.31 27 TYR B N 1
ATOM 950 C CA . TYR B 1 27 ? 1.47 9.562 3.629 1 98.31 27 TYR B CA 1
ATOM 951 C C . TYR B 1 27 ? 0.47 10.664 3.967 1 98.31 27 TYR B C 1
ATOM 953 O O . TYR B 1 27 ? 0.382 11.672 3.26 1 98.31 27 TYR B O 1
ATOM 961 N N . ALA B 1 28 ? -0.237 10.453 5.109 1 98.5 28 ALA B N 1
ATOM 962 C CA . ALA B 1 28 ? -1.199 11.477 5.523 1 98.5 28 ALA B CA 1
ATOM 963 C C . ALA B 1 28 ? -1.299 11.547 7.047 1 98.5 28 ALA B C 1
ATOM 965 O O . ALA B 1 28 ? -0.934 10.594 7.742 1 98.5 28 ALA B O 1
ATOM 966 N N . THR B 1 29 ? -1.685 12.703 7.504 1 98.62 29 THR B N 1
ATOM 967 C CA . THR B 1 29 ? -2.025 12.82 8.914 1 98.62 29 THR B CA 1
ATOM 968 C C . THR B 1 29 ? -3.318 12.07 9.227 1 98.62 29 THR B C 1
ATOM 970 O O . THR B 1 29 ? -4.117 11.805 8.328 1 98.62 29 THR B O 1
ATOM 973 N N . THR B 1 30 ? -3.604 11.852 10.523 1 98.25 30 THR B N 1
ATOM 974 C CA . THR B 1 30 ? -4.719 10.992 10.891 1 98.25 30 THR B CA 1
ATOM 975 C C . THR B 1 30 ? -6.047 11.727 10.727 1 98.25 30 THR B C 1
ATOM 977 O O . THR B 1 30 ? -7.109 11.102 10.695 1 98.25 30 THR B O 1
ATOM 980 N N . ASP B 1 31 ? -5.945 13.039 10.609 1 98 31 ASP B N 1
ATOM 981 C CA . ASP B 1 31 ? -7.176 13.766 10.32 1 98 31 ASP B CA 1
ATOM 982 C C . ASP B 1 31 ? -7.34 13.992 8.82 1 98 31 ASP B C 1
ATOM 984 O O . ASP B 1 31 ? -8.32 14.609 8.383 1 98 31 ASP B O 1
ATOM 988 N N . GLY B 1 32 ? -6.43 13.586 8.047 1 98.12 32 GLY B N 1
ATOM 989 C CA . GLY B 1 32 ? -6.488 13.641 6.594 1 98.12 32 GLY B CA 1
ATOM 990 C C . GLY B 1 32 ? -6.211 15.023 6.035 1 98.12 32 GLY B C 1
ATOM 991 O O . GLY B 1 32 ? -6.34 15.25 4.832 1 98.12 32 GLY B O 1
ATOM 992 N N . ALA B 1 33 ? -5.793 15.898 6.879 1 98.06 33 ALA B N 1
ATOM 993 C CA . ALA B 1 33 ? -5.711 17.297 6.477 1 98.06 33 ALA B CA 1
ATOM 994 C C . ALA B 1 33 ? -4.449 17.562 5.656 1 98.06 33 ALA B C 1
ATOM 996 O O . ALA B 1 33 ? -4.41 18.5 4.855 1 98.06 33 ALA B O 1
ATOM 997 N N . TYR B 1 34 ? -3.414 16.828 5.859 1 98.56 34 TYR B N 1
ATOM 998 C CA . TYR B 1 34 ? -2.145 17.031 5.172 1 98.56 34 TYR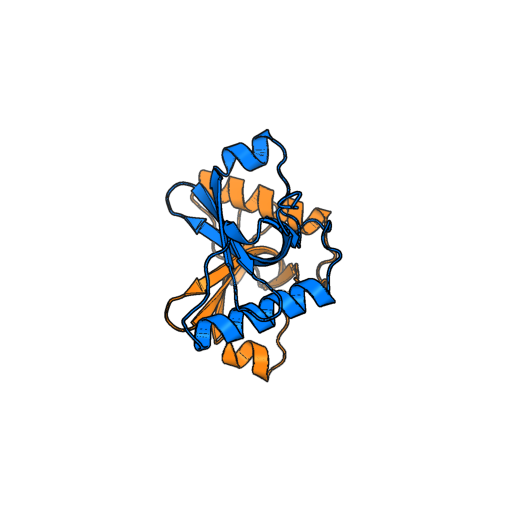 B CA 1
ATOM 999 C C . TYR B 1 34 ? -1.616 15.734 4.586 1 98.56 34 TYR B C 1
ATOM 1001 O O . TYR B 1 34 ? -1.84 14.656 5.148 1 98.56 34 TYR B O 1
ATOM 1009 N N . GLU B 1 35 ? -0.922 15.828 3.459 1 98.69 35 GLU B N 1
ATOM 1010 C CA . GLU B 1 35 ? -0.323 14.672 2.805 1 98.69 35 GLU B CA 1
ATOM 1011 C C . GLU B 1 35 ? 1.116 14.953 2.387 1 98.69 35 GLU B C 1
ATOM 1013 O O . GLU B 1 35 ? 1.535 16.109 2.332 1 98.69 35 GLU B O 1
ATOM 1018 N N . LEU B 1 36 ? 1.849 13.93 2.248 1 98.56 36 LEU B N 1
ATOM 1019 C CA . LEU B 1 36 ? 3.193 13.938 1.685 1 98.56 36 LEU B CA 1
ATOM 1020 C C . LEU B 1 36 ? 3.35 12.836 0.637 1 98.56 36 LEU B C 1
ATOM 1022 O O . LEU B 1 36 ? 3.004 11.68 0.888 1 98.56 36 LEU B O 1
ATOM 1026 N N . ARG B 1 37 ? 3.828 13.219 -0.463 1 96.44 37 ARG B N 1
ATOM 1027 C CA . ARG B 1 37 ? 4.109 12.281 -1.544 1 96.44 37 ARG B CA 1
ATOM 1028 C C . ARG B 1 37 ? 5.609 12.062 -1.696 1 96.44 37 ARG B C 1
ATOM 1030 O O . ARG B 1 37 ? 6.379 13.016 -1.797 1 96.44 37 ARG B O 1
ATOM 1037 N N . LYS B 1 38 ? 5.945 10.805 -1.639 1 93.75 38 LYS B N 1
ATOM 1038 C CA . LYS B 1 38 ? 7.34 10.43 -1.858 1 93.75 38 LYS B CA 1
ATOM 1039 C C . LYS B 1 38 ? 7.48 9.531 -3.082 1 93.75 38 LYS B C 1
ATOM 1041 O O . LYS B 1 38 ? 6.695 8.594 -3.268 1 93.75 38 LYS B O 1
ATOM 1046 N N . GLU B 1 39 ? 8.391 9.867 -3.9 1 91.44 39 GLU B N 1
ATOM 1047 C CA . GLU B 1 39 ? 8.719 9.062 -5.074 1 91.44 39 GLU B CA 1
ATOM 1048 C C . GLU B 1 39 ? 10.164 8.562 -5.02 1 91.44 39 GLU B C 1
ATOM 1050 O O . GLU B 1 39 ? 11.086 9.344 -4.777 1 91.44 39 GLU B O 1
ATOM 1055 N N . LEU B 1 40 ? 10.227 7.242 -5.188 1 86.62 40 LEU B N 1
ATOM 1056 C CA . LEU B 1 40 ? 11.555 6.645 -5.121 1 86.62 40 LEU B CA 1
ATOM 1057 C C . LEU B 1 40 ? 11.742 5.609 -6.223 1 86.62 40 LEU B C 1
ATOM 1059 O O . LEU B 1 40 ? 10.789 4.934 -6.613 1 86.62 40 LEU B O 1
ATOM 1063 N N . ALA B 1 41 ? 12.969 5.625 -6.77 1 85.06 41 ALA B N 1
ATOM 1064 C CA . ALA B 1 41 ? 13.266 4.551 -7.715 1 85.06 41 ALA B CA 1
ATOM 1065 C C . ALA B 1 41 ? 13.359 3.203 -7.004 1 85.06 41 ALA B C 1
ATOM 1067 O O . ALA B 1 41 ? 14.016 3.084 -5.965 1 85.06 41 ALA B O 1
ATOM 1068 N N . ALA B 1 42 ? 12.562 2.209 -7.5 1 76.31 42 ALA B N 1
ATOM 1069 C CA . ALA B 1 42 ? 12.555 0.877 -6.902 1 76.31 42 ALA B CA 1
ATOM 1070 C C . ALA B 1 42 ? 13.969 0.349 -6.711 1 76.31 42 ALA B C 1
ATOM 1072 O O . ALA B 1 42 ? 14.281 -0.266 -5.688 1 76.31 42 ALA B O 1
ATOM 1073 N N . ALA B 1 43 ? 14.773 0.654 -7.641 1 73.69 43 ALA B N 1
ATOM 1074 C CA . ALA B 1 43 ? 16.172 0.228 -7.586 1 73.69 43 ALA B CA 1
ATOM 1075 C C . ALA B 1 43 ? 16.875 0.821 -6.375 1 73.69 43 ALA B C 1
ATOM 1077 O O . ALA B 1 43 ? 17.703 0.153 -5.738 1 73.69 43 ALA B O 1
ATOM 1078 N N . VAL B 1 44 ? 16.547 1.998 -6.117 1 71.69 44 VAL B N 1
ATOM 1079 C CA . VAL B 1 44 ? 17.141 2.674 -4.969 1 71.69 44 VAL B CA 1
ATOM 1080 C C . VAL B 1 44 ? 16.703 1.986 -3.678 1 71.69 44 VAL B C 1
ATOM 1082 O O . VAL B 1 44 ? 17.516 1.762 -2.777 1 71.69 44 VAL B O 1
ATOM 1085 N N . MET B 1 45 ? 15.422 1.692 -3.607 1 69.5 45 MET B N 1
ATOM 1086 C CA . MET B 1 45 ? 14.906 1.026 -2.416 1 69.5 45 MET B CA 1
ATOM 1087 C C . MET B 1 45 ? 15.633 -0.293 -2.172 1 69.5 45 MET B C 1
ATOM 1089 O O . MET B 1 45 ? 15.992 -0.608 -1.035 1 69.5 45 MET B O 1
ATOM 1093 N N . HIS B 1 46 ? 15.852 -1.034 -3.193 1 67.5 46 HIS B N 1
ATOM 1094 C CA . HIS B 1 46 ? 16.5 -2.334 -3.072 1 67.5 46 HIS B CA 1
ATOM 1095 C C . HIS B 1 46 ? 17.969 -2.182 -2.699 1 67.5 46 HIS B C 1
ATOM 1097 O O . HIS B 1 46 ? 18.484 -2.918 -1.852 1 67.5 46 HIS B O 1
ATOM 1103 N N . GLN B 1 47 ? 18.516 -1.241 -3.342 1 68.12 47 GLN B N 1
ATOM 1104 C CA . GLN B 1 47 ? 19.953 -1.047 -3.125 1 68.12 47 GLN B CA 1
ATOM 1105 C C . GLN B 1 47 ? 20.219 -0.562 -1.706 1 68.12 47 GLN B C 1
ATOM 1107 O O . GLN B 1 47 ? 21.188 -1.008 -1.069 1 68.12 47 GLN B O 1
ATOM 1112 N N . ARG B 1 48 ? 19.484 0.297 -1.392 1 65.88 48 ARG B N 1
ATOM 1113 C CA . ARG B 1 48 ? 19.703 0.881 -0.074 1 65.88 48 ARG B CA 1
ATOM 1114 C C . ARG B 1 48 ? 18.922 0.132 1.001 1 65.88 48 ARG B C 1
ATOM 1116 O O . ARG B 1 48 ? 19 0.482 2.182 1 65.88 48 ARG B O 1
ATOM 1123 N N . ARG B 1 49 ? 18.344 -0.882 0.604 1 66.31 49 ARG B N 1
ATOM 1124 C CA . ARG B 1 49 ? 17.516 -1.672 1.513 1 66.31 49 ARG B CA 1
ATOM 1125 C C . ARG B 1 49 ? 16.531 -0.787 2.262 1 66.31 49 ARG B C 1
ATOM 1127 O O . ARG B 1 49 ? 16.359 -0.924 3.475 1 66.31 49 ARG B O 1
ATOM 1134 N N . MET B 1 50 ? 16.156 0.217 1.444 1 74.88 50 MET B N 1
ATOM 1135 C CA . MET B 1 50 ? 15.188 1.111 2.062 1 74.88 50 MET B CA 1
ATOM 1136 C C . MET B 1 50 ? 13.859 0.397 2.291 1 74.88 50 MET B C 1
ATOM 1138 O O . MET B 1 50 ? 13.406 -0.375 1.442 1 74.88 50 MET B O 1
ATOM 1142 N N . VAL B 1 51 ? 13.445 0.485 3.525 1 79.81 51 VAL B N 1
ATOM 1143 C CA . VAL B 1 51 ? 12.203 -0.162 3.939 1 79.81 51 VAL B CA 1
ATOM 1144 C C . VAL B 1 51 ? 11.125 0.893 4.176 1 79.81 51 VAL B C 1
ATOM 1146 O O . VAL B 1 51 ? 11.414 1.983 4.676 1 79.81 51 VAL B O 1
ATOM 1149 N N . THR B 1 52 ? 10.016 0.602 3.574 1 89.38 52 THR B N 1
ATOM 1150 C CA . THR B 1 52 ? 8.867 1.465 3.857 1 89.38 52 THR B CA 1
ATOM 1151 C C . THR B 1 52 ? 8.297 1.168 5.242 1 89.38 52 THR B C 1
ATOM 1153 O O . THR B 1 52 ? 7.973 0.019 5.551 1 89.38 52 THR B O 1
ATOM 1156 N N . THR B 1 53 ? 8.203 2.174 6.035 1 93.06 53 THR B N 1
ATOM 1157 C CA . THR B 1 53 ? 7.609 2.01 7.359 1 93.06 53 THR B CA 1
ATOM 1158 C C . THR B 1 53 ? 6.18 2.543 7.383 1 93.06 53 THR B C 1
ATOM 1160 O O . THR B 1 53 ? 5.762 3.252 6.465 1 93.06 53 THR B O 1
ATOM 1163 N N . ALA B 1 54 ? 5.445 2.17 8.469 1 95.38 54 ALA B N 1
ATOM 1164 C CA . ALA B 1 54 ? 4.043 2.555 8.625 1 95.38 54 ALA B CA 1
ATOM 1165 C C . ALA B 1 54 ? 3.896 4.07 8.703 1 95.38 54 ALA B C 1
ATOM 1167 O O . ALA B 1 54 ? 2.938 4.637 8.172 1 95.38 54 ALA B O 1
ATOM 1168 N N . ALA B 1 55 ? 4.887 4.711 9.32 1 97.81 55 ALA B N 1
ATOM 1169 C CA . ALA B 1 55 ? 4.797 6.156 9.492 1 97.81 55 ALA B CA 1
ATOM 1170 C C . ALA B 1 55 ? 6.16 6.82 9.305 1 97.81 55 ALA B C 1
ATOM 1172 O O . ALA B 1 55 ? 7.195 6.145 9.336 1 97.81 55 ALA B O 1
ATOM 1173 N N . ILE B 1 56 ? 6.016 8.07 8.977 1 97.56 56 ILE B N 1
ATOM 1174 C CA . ILE B 1 56 ? 7.211 8.906 8.906 1 97.56 56 ILE B CA 1
ATOM 1175 C C . ILE B 1 56 ? 6.969 10.227 9.633 1 97.56 56 ILE B C 1
ATOM 1177 O O . ILE B 1 56 ? 5.832 10.555 9.969 1 97.56 56 ILE B O 1
ATOM 1181 N N . GLU B 1 57 ? 8.094 10.914 9.961 1 97.81 57 GLU B N 1
ATOM 1182 C CA . GLU B 1 57 ? 8.055 12.289 10.461 1 97.81 57 GLU B CA 1
ATOM 1183 C C . GLU B 1 57 ? 8.648 13.258 9.445 1 97.81 57 GLU B C 1
ATOM 1185 O O . GLU B 1 57 ? 9.719 13.008 8.883 1 97.81 57 GLU B O 1
ATOM 1190 N N . GLU B 1 58 ? 7.918 14.344 9.195 1 97.62 58 GLU B N 1
ATOM 1191 C CA . GLU B 1 58 ? 8.32 15.359 8.227 1 97.62 58 GLU B CA 1
ATOM 1192 C C . GLU B 1 58 ? 8.008 16.766 8.734 1 97.62 58 GLU B C 1
ATOM 1194 O O . GLU B 1 58 ? 6.988 16.984 9.391 1 97.62 58 GLU B O 1
ATOM 1199 N N . PRO B 1 59 ? 8.945 17.688 8.492 1 97.12 59 PRO B N 1
ATOM 1200 C CA . PRO B 1 59 ? 8.578 19.078 8.812 1 97.12 59 PRO B CA 1
ATOM 1201 C C . PRO B 1 59 ? 7.215 19.469 8.242 1 97.12 59 PRO B C 1
ATOM 1203 O O . PRO B 1 59 ? 6.941 19.219 7.066 1 97.12 59 PRO B O 1
ATOM 1206 N N . THR B 1 60 ? 6.383 20.078 9.055 1 95.94 60 THR B N 1
ATOM 1207 C CA . THR B 1 60 ? 5.023 20.438 8.672 1 95.94 60 THR B CA 1
ATOM 1208 C C . THR B 1 60 ? 5.035 21.328 7.434 1 95.94 60 THR B C 1
ATOM 1210 O O . THR B 1 60 ? 4.121 21.266 6.605 1 95.94 60 THR B O 1
ATOM 1213 N N . ALA B 1 61 ? 6.051 22.109 7.312 1 95.62 61 ALA B N 1
ATOM 1214 C CA . ALA B 1 61 ? 6.168 23.062 6.207 1 95.62 61 ALA B CA 1
ATOM 1215 C C . ALA B 1 61 ? 6.273 22.328 4.867 1 95.62 61 ALA B C 1
ATOM 1217 O O . ALA B 1 61 ? 6.059 22.938 3.812 1 95.62 61 ALA B O 1
ATOM 1218 N N . ASN B 1 62 ? 6.684 21.078 4.887 1 97.25 62 ASN B N 1
ATOM 1219 C CA . ASN B 1 62 ? 6.875 20.281 3.67 1 97.25 62 ASN B CA 1
ATOM 1220 C C . ASN B 1 62 ? 5.574 19.609 3.23 1 97.25 62 ASN B C 1
ATOM 1222 O O . ASN B 1 62 ? 5.516 19.016 2.156 1 97.25 62 ASN B O 1
ATOM 1226 N N . LEU B 1 63 ? 4.512 19.703 4.012 1 98.19 63 LEU B N 1
ATOM 1227 C CA . LEU B 1 63 ? 3.287 18.953 3.764 1 98.19 63 LEU B CA 1
ATOM 1228 C C . LEU B 1 63 ? 2.334 19.75 2.873 1 98.19 63 LEU B C 1
ATOM 1230 O O . LEU B 1 63 ? 2.395 20.984 2.832 1 98.19 63 LEU B O 1
ATOM 1234 N N . GLU B 1 64 ? 1.599 19.094 2.133 1 98.31 64 GLU B N 1
ATOM 1235 C CA . GLU B 1 64 ? 0.579 19.688 1.277 1 98.31 64 GLU B CA 1
ATOM 1236 C C . GLU B 1 64 ? -0.814 19.516 1.876 1 98.31 64 GLU B C 1
ATOM 1238 O O . GLU B 1 64 ? -1.188 18.422 2.285 1 98.31 64 GLU B O 1
ATOM 1243 N N . PRO B 1 65 ? -1.574 20.594 1.95 1 98.19 65 PRO B N 1
ATOM 1244 C CA . PRO B 1 65 ? -2.949 20.453 2.436 1 98.19 65 PRO B CA 1
ATOM 1245 C C . PRO B 1 65 ? -3.83 19.641 1.484 1 98.19 65 PRO B C 1
ATOM 1247 O O . PRO B 1 65 ? -3.674 19.734 0.265 1 98.19 65 PRO B O 1
ATOM 1250 N N . VAL B 1 66 ? -4.711 18.875 2.078 1 97.38 66 VAL B N 1
ATOM 1251 C CA . VAL B 1 66 ? -5.723 18.156 1.305 1 97.38 66 VAL B CA 1
ATOM 1252 C C . VAL B 1 66 ? -7.0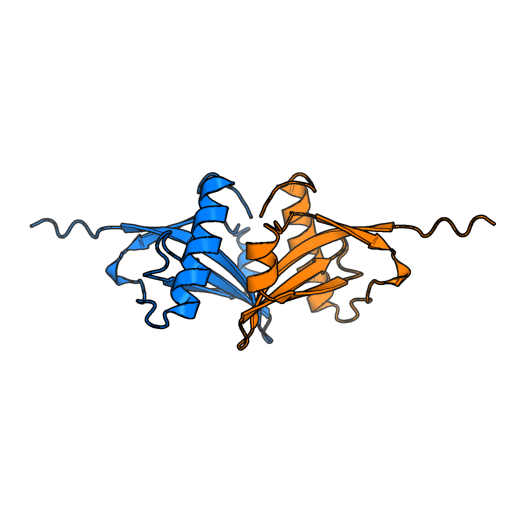16 18.969 1.266 1 97.38 66 VAL B C 1
ATOM 1254 O O . VAL B 1 66 ? -7.715 19.078 2.273 1 97.38 66 VAL B O 1
ATOM 1257 N N . THR B 1 67 ? -7.293 19.406 0.103 1 96.38 67 THR B N 1
ATOM 1258 C CA . THR B 1 67 ? -8.383 20.359 0.006 1 96.38 67 THR B CA 1
ATOM 1259 C C . THR B 1 67 ? -9.656 19.688 -0.504 1 96.38 67 THR B C 1
ATOM 1261 O O . THR B 1 67 ? -10.75 20.234 -0.384 1 96.38 67 THR B O 1
ATOM 1264 N N . ASP B 1 68 ? -9.508 18.562 -1.082 1 94.12 68 ASP B N 1
ATOM 1265 C CA . ASP B 1 68 ? -10.68 17.797 -1.487 1 94.12 68 ASP B CA 1
ATOM 1266 C C . ASP B 1 68 ? -11.266 17.031 -0.307 1 94.12 68 ASP B C 1
ATOM 1268 O O . ASP B 1 68 ? -10.602 16.172 0.279 1 94.12 68 ASP B O 1
ATOM 1272 N N . ASP B 1 69 ? -12.531 17.266 -0.008 1 92.69 69 ASP B N 1
ATOM 1273 C CA . ASP B 1 69 ? -13.164 16.719 1.184 1 92.69 69 ASP B CA 1
ATOM 1274 C C . ASP B 1 69 ? -13.219 15.188 1.116 1 92.69 69 ASP B C 1
ATOM 1276 O O . ASP B 1 69 ? -13 14.508 2.123 1 92.69 69 ASP B O 1
ATOM 1280 N N . ASP B 1 70 ? -13.523 14.703 -0.047 1 88.94 70 ASP B N 1
ATOM 1281 C CA . ASP B 1 70 ? -13.617 13.258 -0.18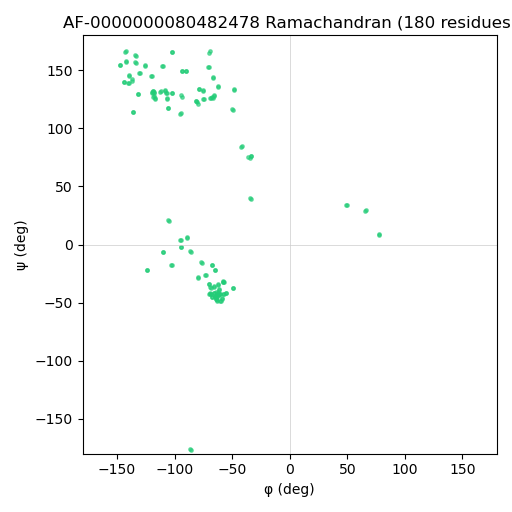7 1 88.94 70 ASP B CA 1
ATOM 1282 C C . ASP B 1 70 ? -12.25 12.602 0.026 1 88.94 70 ASP B C 1
ATOM 1284 O O . ASP B 1 70 ? -12.148 11.562 0.679 1 88.94 70 ASP B O 1
ATOM 1288 N N . LEU B 1 71 ? -11.227 13.242 -0.544 1 92.12 71 LEU B N 1
ATOM 1289 C CA . LEU B 1 71 ? -9.875 12.734 -0.377 1 92.12 71 LEU B CA 1
ATOM 1290 C C . LEU B 1 71 ? -9.43 12.828 1.081 1 92.12 71 LEU B C 1
ATOM 1292 O O . LEU B 1 71 ? -8.805 11.898 1.605 1 92.12 71 LEU B O 1
ATOM 1296 N N . ARG B 1 72 ? -9.828 13.828 1.728 1 95 72 ARG B N 1
ATOM 1297 C CA . ARG B 1 72 ? -9.492 14.023 3.133 1 95 72 ARG B CA 1
ATOM 1298 C C . ARG B 1 72 ? -10.094 12.93 4 1 95 72 ARG B C 1
ATOM 1300 O O . ARG B 1 72 ? -9.422 12.375 4.875 1 95 72 ARG B O 1
ATOM 1307 N N . GLU B 1 73 ? -11.281 12.648 3.762 1 92.5 73 GLU B N 1
ATOM 1308 C CA . GLU B 1 73 ? -11.969 11.609 4.52 1 92.5 73 GLU B CA 1
ATOM 1309 C C . GLU B 1 73 ? -11.312 10.25 4.305 1 92.5 73 GLU B C 1
ATOM 1311 O O . GLU B 1 73 ? -11.109 9.492 5.262 1 92.5 73 GLU B O 1
ATOM 1316 N N . ARG B 1 74 ? -10.992 10.008 3.094 1 90.31 74 ARG B N 1
ATOM 1317 C CA . ARG B 1 74 ? -10.344 8.742 2.773 1 90.31 74 ARG B CA 1
ATOM 1318 C C . ARG B 1 74 ? -8.984 8.633 3.453 1 90.31 74 ARG B C 1
ATOM 1320 O O . ARG B 1 74 ? -8.664 7.613 4.062 1 90.31 74 ARG B O 1
ATOM 1327 N N . TYR B 1 75 ? -8.211 9.695 3.34 1 94.69 75 TYR B N 1
ATOM 1328 C CA . TYR B 1 75 ? -6.902 9.711 3.977 1 94.69 75 TYR B CA 1
ATOM 1329 C C . TYR B 1 75 ? -7.023 9.547 5.488 1 94.69 75 TYR B C 1
ATOM 1331 O O . TYR B 1 75 ? -6.254 8.812 6.102 1 94.69 75 TYR B O 1
ATOM 1339 N N . ALA B 1 76 ? -7.957 10.211 6.023 1 96.06 76 ALA B N 1
ATOM 1340 C CA . ALA B 1 76 ? -8.156 10.109 7.465 1 96.06 76 ALA B CA 1
ATOM 1341 C C . ALA B 1 76 ? -8.43 8.672 7.883 1 96.06 76 ALA B C 1
ATOM 1343 O O . ALA B 1 76 ? -7.824 8.164 8.828 1 96.06 76 ALA B O 1
ATOM 1344 N N . ALA B 1 77 ? -9.289 8.047 7.168 1 90.88 77 ALA B N 1
ATOM 1345 C CA . ALA B 1 77 ? -9.672 6.676 7.5 1 90.88 77 ALA B CA 1
ATOM 1346 C C . ALA B 1 77 ? -8.477 5.734 7.391 1 90.88 77 ALA B C 1
ATOM 1348 O O . ALA B 1 77 ? -8.211 4.945 8.297 1 90.88 77 ALA B O 1
ATOM 1349 N N . GLU B 1 78 ? -7.746 5.852 6.246 1 93.12 78 GLU B N 1
ATOM 1350 C CA . GLU B 1 78 ? -6.629 4.949 5.984 1 93.12 78 GLU B CA 1
ATOM 1351 C C . GLU B 1 78 ? -5.473 5.211 6.945 1 93.12 78 GLU B C 1
ATOM 1353 O O . GLU B 1 78 ? -4.852 4.273 7.445 1 93.12 78 GLU B O 1
ATOM 1358 N N . ALA B 1 79 ? -5.246 6.434 7.266 1 96.62 79 ALA B N 1
ATOM 1359 C CA . ALA B 1 79 ? -4.176 6.777 8.195 1 96.62 79 ALA B CA 1
ATOM 1360 C C . ALA B 1 79 ? -4.5 6.293 9.609 1 96.62 79 ALA B C 1
ATOM 1362 O O . ALA B 1 79 ? -3.629 5.781 10.312 1 96.62 79 ALA B O 1
ATOM 1363 N N . THR B 1 80 ? -5.688 6.484 9.992 1 95.44 80 THR B N 1
ATOM 1364 C CA . THR B 1 80 ? -6.125 6.039 11.312 1 95.44 80 THR B CA 1
ATOM 1365 C C . THR B 1 80 ? -6.008 4.523 11.438 1 95.44 80 THR B C 1
ATOM 1367 O O . THR B 1 80 ? -5.512 4.016 12.453 1 95.44 80 THR B O 1
ATOM 1370 N N . LYS B 1 81 ? -6.43 3.871 10.422 1 90.19 81 LYS B N 1
ATOM 1371 C CA . LYS B 1 81 ? -6.316 2.414 10.43 1 90.19 81 LYS B CA 1
ATOM 1372 C C . LYS B 1 81 ? -4.859 1.979 10.562 1 90.19 81 LYS B C 1
ATOM 1374 O O . LYS B 1 81 ? -4.543 1.073 11.336 1 90.19 81 LYS B O 1
ATOM 1379 N N . MET B 1 82 ? -4.008 2.557 9.758 1 93.88 82 MET B N 1
ATOM 1380 C CA . MET B 1 82 ? -2.576 2.266 9.812 1 93.88 82 MET B CA 1
ATOM 1381 C C . MET B 1 82 ? -2.025 2.508 11.211 1 93.88 82 MET B C 1
ATOM 1383 O O . MET B 1 82 ? -1.302 1.669 11.75 1 93.88 82 MET B O 1
ATOM 1387 N N . ALA B 1 83 ? -2.449 3.566 11.805 1 96.12 83 ALA B N 1
ATOM 1388 C CA . ALA B 1 83 ? -1.98 3.941 13.141 1 96.12 83 ALA B CA 1
ATOM 1389 C C . ALA B 1 83 ? -2.512 2.98 14.195 1 96.12 83 ALA B C 1
ATOM 1391 O O . ALA B 1 83 ? -1.829 2.693 15.18 1 96.12 83 ALA B O 1
ATOM 1392 N N . ASP B 1 84 ? -3.658 2.518 13.969 1 92.62 84 ASP B N 1
ATOM 1393 C CA . ASP B 1 84 ? -4.297 1.625 14.93 1 92.62 84 ASP B CA 1
ATOM 1394 C C . ASP B 1 84 ? -3.65 0.242 14.906 1 92.62 84 ASP B C 1
ATOM 1396 O O . ASP B 1 84 ? -3.619 -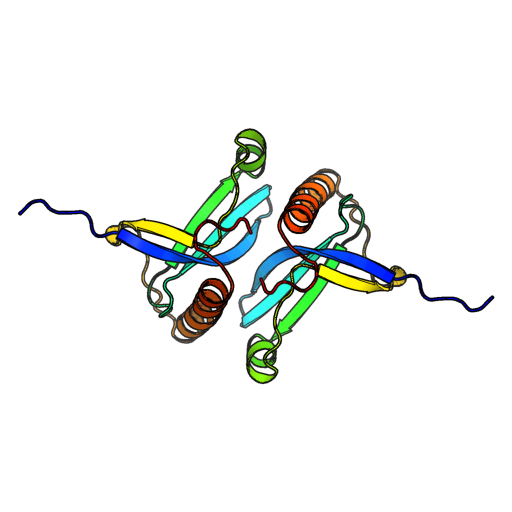0.451 15.93 1 92.62 84 ASP B O 1
ATOM 1400 N N . SER B 1 85 ? -3.102 -0.043 13.766 1 88.88 85 SER B N 1
ATOM 1401 C CA . SER B 1 85 ? -2.699 -1.435 13.586 1 88.88 85 SER B CA 1
ATOM 1402 C C . SER B 1 85 ? -1.181 -1.576 13.586 1 88.88 85 SER B C 1
ATOM 1404 O O . SER B 1 85 ? -0.656 -2.691 13.578 1 88.88 85 SER B O 1
ATOM 1406 N N . HIS B 1 86 ? -0.464 -0.492 13.617 1 92.69 86 HIS B N 1
ATOM 1407 C CA . HIS B 1 86 ? 0.984 -0.575 13.461 1 92.69 86 HIS B CA 1
ATOM 1408 C C . HIS B 1 86 ? 1.693 0.387 14.406 1 92.69 86 HIS B C 1
ATOM 1410 O O . HIS B 1 86 ? 1.185 1.474 14.695 1 92.69 86 HIS B O 1
ATOM 1416 N N . ASP B 1 87 ? 2.848 -0.081 14.867 1 94.75 87 ASP B N 1
ATOM 1417 C CA . ASP B 1 87 ? 3.803 0.903 15.367 1 94.75 87 ASP B CA 1
ATOM 1418 C C . ASP B 1 87 ? 4.383 1.734 14.227 1 94.75 87 ASP B C 1
ATOM 1420 O O . ASP B 1 87 ? 4.512 1.248 13.102 1 94.75 87 ASP B O 1
ATOM 1424 N N . PRO B 1 88 ? 4.812 2.969 14.43 1 96.44 88 PRO B N 1
ATOM 1425 C CA . PRO B 1 88 ? 5.32 3.84 13.367 1 96.44 88 PRO B CA 1
ATOM 1426 C C . PRO B 1 88 ? 6.504 3.23 12.625 1 96.44 88 PRO B C 1
ATOM 1428 O O . PRO B 1 88 ? 6.672 3.465 11.422 1 96.44 88 PRO B O 1
ATOM 1431 N N . ASP B 1 89 ? 7.344 2.418 13.336 1 93.94 89 ASP B N 1
ATOM 1432 C CA . ASP B 1 89 ? 8.57 1.916 12.719 1 93.94 89 ASP B CA 1
ATOM 1433 C C . ASP B 1 89 ? 8.359 0.527 12.125 1 93.94 89 ASP B C 1
ATOM 1435 O O . ASP B 1 89 ? 9.289 -0.075 11.594 1 93.94 89 ASP B O 1
ATOM 1439 N N . ASP B 1 90 ? 7.113 0.059 12.188 1 91.31 90 ASP B N 1
ATOM 1440 C CA . ASP B 1 90 ? 6.828 -1.229 11.562 1 91.31 90 ASP B CA 1
ATOM 1441 C C . ASP B 1 90 ? 7.082 -1.179 10.062 1 91.31 90 ASP B C 1
ATOM 1443 O O . ASP B 1 90 ? 6.715 -0.207 9.398 1 91.31 90 ASP B O 1
ATOM 1447 N N . GLU B 1 91 ? 7.734 -2.234 9.555 1 87.44 91 GLU B N 1
ATOM 1448 C CA . GLU B 1 91 ? 7.902 -2.365 8.109 1 87.44 91 GLU B CA 1
ATOM 1449 C C . GLU B 1 91 ? 6.605 -2.812 7.438 1 87.44 91 GLU B C 1
ATOM 1451 O O . GLU B 1 91 ? 5.926 -3.715 7.93 1 87.44 91 GLU B O 1
ATOM 1456 N N . VAL B 1 92 ? 6.277 -2.055 6.32 1 86 92 VAL B N 1
ATOM 1457 C CA . VAL B 1 92 ? 5.051 -2.383 5.598 1 86 92 VAL B CA 1
ATOM 1458 C C . VAL B 1 92 ? 5.32 -2.381 4.098 1 86 92 VAL B C 1
ATOM 1460 O O . VAL B 1 92 ? 6.223 -1.688 3.621 1 86 92 VAL B O 1
#

pLDDT: mean 88.6, std 13.22, range [36.62, 98.69]

Sequence (184 aa):
MSDTDDTTQLWLVERSYDDRDLIVLIYATTDGAYELRKELAAAVMHQRRMVTTAAIEEPTANLEPVTDDDLRERYAAEATKMADSHDPDDEVMSDTDDTTQLWLVERSYDDRDLIVLIYATTDGAYELRKELAAAVMHQRRMVTTAAIEEPTANLEPVTDDDLRERYAAEATKMADSHDPDDEV

Foldseek 3Di:
DPPPQDKDKWFWQDWDADPQQKIWTKTAHLQLFWIDIDIDRPVCCVVVVPFDFGMDIDRPVRIDTDDDPVNSVSNNVRRVVSVVVDDRGHTD/DPVPQDKDKWFWQDWDADPQQKIWTKTAHLQLFWIDIDIDRPVCCVVVVPFDFGMDIDRPVRIDTDDDPVNSVSNNVRRVVSVVVDDRGHTD